Protein AF-A0A925P790-F1 (afdb_monomer)

Nearest PDB structures (foldseek):
  7sqc-assembly1_1H  TM=3.872E-01  e=2.768E+00  Chlamydomonas reinhardtii
  6ixf-assembly1_A  TM=2.109E-01  e=2.768E+00  Homo sapiens
  8i4v-assembly1_B  TM=2.594E-01  e=7.941E+00  Saccharomyces cerevisiae S288C

Secondary structure (DSSP, 8-state):
--GGGSTTTT--HHHHHHHHHHHHHHHHHHHHHHHHHHHHHHHHH-SS--HHHHHHHHHHHHHHHHHHHHHHHHHHHHHHHHHHHHHHHHHHHHHHHHHHHHHHHT--SHHHHHHHHHHHHHHHHHHHHHHHHHHHHHHHHHHHHHHHHHHHHHHHHHHHHTT-

Mean predicted aligned error: 7.85 Å

pLDDT: mean 87.22, std 13.78, range [32.81, 97.69]

Foldseek 3Di:
DDPPPPPPPCDPLVNLVVVLVVLVVLLVVLLVLLVVLVVVVCVVVDPDDDPVRVVVVVVLVVLQVVLQVQLVVLLVVLVVVLVVVLVVLVVVLVVVLVVLVVQLVPDPDPVSNVVSVVVSVVSVVVSVVVNVVSCSNSVSVSSSSSCVSVSVSSVVSSVVSVVD

Sequence (164 aa):
MNQTSYTNLLVNPVQSWMNFAMLSAQMMMTSAQVVGQRTGGIMLAGAMPTQRDQQELTMMSEEKTAAVVESAQAMAQGVFKLSQQLAVMAYRQMLAGVPLMMSLATSVTPQQSAHRQANLVRAGLANSAEATSRISNAAPRIARKAVKPIHSKVTANHKRLSKH

Solvent-accessible surface area (backbone atoms only — not comparable to full-atom values): 8823 Å² total; per-residue (Å²): 138,80,83,80,77,66,80,73,79,72,65,52,44,67,57,41,43,49,54,35,51,52,51,50,52,51,44,51,54,50,48,50,51,45,50,52,55,51,53,51,47,41,68,74,63,40,99,60,74,51,74,67,51,52,53,51,52,52,55,48,51,56,51,51,54,51,21,51,52,52,16,51,51,39,33,51,54,38,51,54,53,49,52,53,54,52,51,5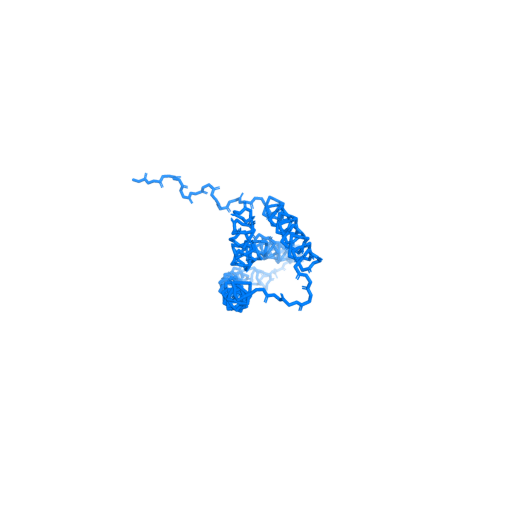5,48,50,54,52,51,53,61,65,41,50,64,46,51,53,51,36,74,69,43,90,45,73,69,53,32,54,54,34,50,53,51,45,53,50,49,53,51,51,54,50,51,50,53,50,50,54,47,58,45,43,50,34,54,28,53,43,54,19,46,42,42,46,45,50,51,51,52,52,49,40,60,54,58,76,74,110

Structure (mmCIF, N/CA/C/O backbone):
data_AF-A0A925P790-F1
#
_entry.id   AF-A0A925P790-F1
#
loop_
_atom_site.group_PDB
_atom_site.id
_atom_site.type_symbol
_atom_site.label_atom_id
_atom_site.label_alt_id
_atom_site.label_co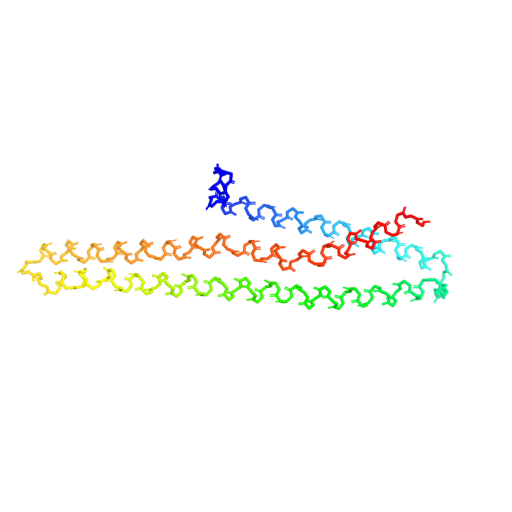mp_id
_atom_site.label_asym_id
_atom_site.label_entity_id
_atom_site.label_seq_id
_atom_site.pdbx_PDB_ins_code
_atom_site.Cartn_x
_atom_site.Cartn_y
_atom_site.Cartn_z
_atom_site.occupancy
_atom_site.B_iso_or_equiv
_atom_site.auth_seq_id
_atom_site.auth_comp_id
_atom_site.auth_asym_id
_atom_site.auth_atom_id
_atom_site.pdbx_PDB_model_num
ATOM 1 N N . MET A 1 1 ? -25.679 2.519 -19.382 1.00 33.47 1 MET A N 1
ATOM 2 C CA . MET A 1 1 ? -24.248 2.748 -19.688 1.00 33.47 1 MET A CA 1
ATOM 3 C C . MET A 1 1 ? -23.719 3.781 -18.700 1.00 33.47 1 MET A C 1
ATOM 5 O O . MET A 1 1 ? -23.974 4.961 -18.882 1.00 33.47 1 MET A O 1
ATOM 9 N N . ASN A 1 2 ? -23.081 3.347 -17.608 1.00 32.81 2 ASN A N 1
ATOM 10 C CA . ASN A 1 2 ? -22.687 4.240 -16.509 1.00 32.81 2 ASN A CA 1
ATOM 11 C C . ASN A 1 2 ? -21.241 4.717 -16.679 1.00 32.81 2 ASN A C 1
ATOM 13 O O . ASN A 1 2 ? -20.297 3.953 -16.500 1.00 32.81 2 ASN A O 1
ATOM 17 N N . GLN A 1 3 ? -21.086 6.001 -16.997 1.00 35.66 3 GLN A N 1
ATOM 18 C CA . GLN A 1 3 ? -19.803 6.696 -17.153 1.00 35.66 3 GLN A CA 1
ATOM 19 C C . GLN A 1 3 ? -19.101 7.023 -15.814 1.00 35.66 3 GLN A C 1
ATOM 21 O O . GLN A 1 3 ? -18.037 7.632 -15.798 1.00 35.66 3 GLN A O 1
ATOM 26 N N . THR A 1 4 ? -19.638 6.586 -14.673 1.00 41.72 4 THR A N 1
ATOM 27 C CA . THR A 1 4 ? -19.120 6.895 -13.326 1.00 41.72 4 THR A CA 1
ATOM 28 C C . THR A 1 4 ? -17.932 6.037 -12.872 1.00 41.72 4 THR A C 1
ATOM 30 O O . THR A 1 4 ? -17.393 6.265 -11.791 1.00 41.72 4 THR A O 1
ATOM 33 N N . SER A 1 5 ? -17.484 5.059 -13.665 1.00 46.50 5 SER A N 1
ATOM 34 C CA . SER A 1 5 ? -16.429 4.121 -13.243 1.00 46.50 5 SER A CA 1
ATOM 35 C C . SER A 1 5 ? -14.997 4.521 -13.626 1.00 46.50 5 SER A C 1
ATOM 37 O O . SER A 1 5 ? -14.059 3.862 -13.180 1.00 46.50 5 SER A O 1
ATOM 39 N N . TYR A 1 6 ? -14.789 5.602 -14.386 1.00 36.53 6 TYR A N 1
ATOM 40 C CA . TYR A 1 6 ? -13.453 5.971 -14.886 1.00 36.53 6 TYR A CA 1
ATOM 41 C C . TYR A 1 6 ? -12.738 7.071 -14.083 1.00 36.53 6 TYR A C 1
ATOM 43 O O . TYR A 1 6 ? -11.519 7.199 -14.179 1.00 36.53 6 TYR A O 1
ATOM 51 N N . THR A 1 7 ? -13.435 7.812 -13.217 1.00 38.34 7 THR A N 1
ATOM 52 C CA . THR A 1 7 ? -12.849 8.931 -12.446 1.00 38.34 7 THR A CA 1
ATOM 53 C C . THR A 1 7 ? -11.987 8.506 -11.252 1.00 38.34 7 THR A C 1
ATOM 55 O O . THR A 1 7 ? -11.275 9.330 -10.690 1.00 38.34 7 THR A O 1
ATOM 58 N N . ASN A 1 8 ? -11.969 7.222 -10.880 1.00 47.56 8 ASN A N 1
ATOM 59 C CA . ASN A 1 8 ? -11.167 6.722 -9.752 1.00 47.56 8 ASN A CA 1
ATOM 60 C C . ASN A 1 8 ? -9.796 6.137 -10.143 1.00 47.56 8 ASN A C 1
ATOM 62 O O . ASN A 1 8 ? -9.058 5.669 -9.274 1.00 47.56 8 ASN A O 1
ATOM 66 N N . LEU A 1 9 ? -9.433 6.132 -11.430 1.00 44.25 9 LEU A N 1
ATOM 67 C CA . LEU A 1 9 ? -8.173 5.534 -11.899 1.00 44.25 9 LEU A CA 1
ATOM 68 C C . LEU A 1 9 ? -6.960 6.474 -11.806 1.00 44.25 9 LEU A C 1
ATOM 70 O O . LEU A 1 9 ? -5.833 6.007 -11.946 1.00 44.25 9 LEU A O 1
ATOM 74 N N . LEU A 1 10 ? -7.173 7.752 -11.478 1.00 47.12 10 LEU A N 1
ATOM 75 C CA . LEU A 1 10 ? -6.122 8.755 -11.270 1.00 47.12 10 LEU A CA 1
ATOM 76 C C . LEU A 1 10 ? -6.226 9.387 -9.875 1.00 47.12 10 LEU A C 1
ATOM 78 O O . LEU A 1 10 ? -6.239 10.605 -9.723 1.00 47.12 10 LEU A O 1
ATOM 82 N N . VAL A 1 11 ? -6.325 8.572 -8.821 1.00 55.94 11 VAL A N 1
ATOM 83 C CA . VAL A 1 11 ? -6.123 9.109 -7.469 1.00 55.94 11 VAL A CA 1
ATOM 84 C C . VAL A 1 11 ? -4.660 9.528 -7.363 1.00 55.94 11 VAL A C 1
ATOM 86 O O . VAL A 1 11 ? -3.781 8.669 -7.383 1.00 55.94 11 VAL A O 1
ATOM 89 N N . ASN A 1 12 ? -4.416 10.835 -7.254 1.00 72.62 12 ASN A N 1
ATOM 90 C CA 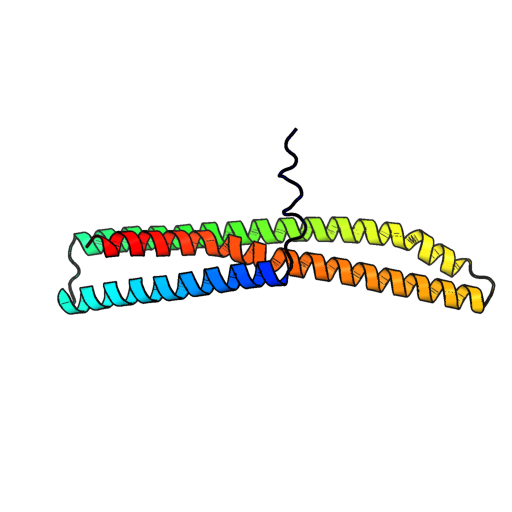. ASN A 1 12 ? -3.101 11.403 -6.975 1.00 72.62 12 ASN A CA 1
ATOM 91 C C . ASN A 1 12 ? -2.464 10.633 -5.792 1.00 72.62 12 ASN A C 1
ATOM 93 O O . ASN A 1 12 ? -3.125 10.483 -4.755 1.00 72.62 12 ASN A O 1
ATOM 97 N N . PRO A 1 13 ? -1.228 10.111 -5.912 1.00 77.38 13 PRO A N 1
ATOM 98 C CA . PRO A 1 13 ? -0.579 9.364 -4.834 1.00 77.38 13 PRO A CA 1
ATOM 99 C C . PRO A 1 13 ? -0.576 10.152 -3.520 1.00 77.38 13 PRO A C 1
ATOM 101 O O . PRO A 1 13 ? -0.864 9.575 -2.472 1.00 77.38 13 PRO A O 1
ATOM 104 N N . VAL A 1 14 ? -0.393 11.476 -3.580 1.00 83.56 14 VAL A N 1
ATOM 105 C CA . V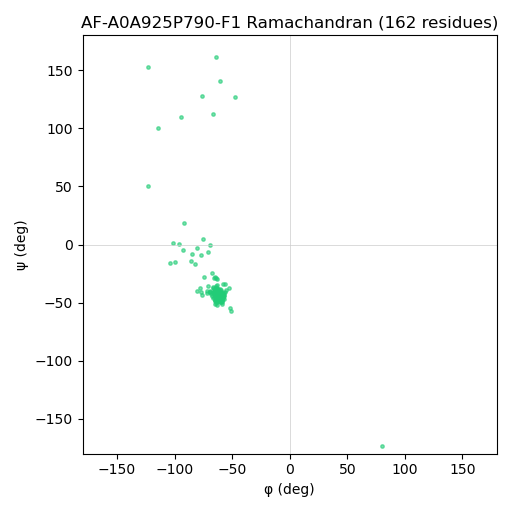AL A 1 14 ? -0.472 12.377 -2.419 1.00 83.56 14 VAL A CA 1
ATOM 106 C C . VAL A 1 14 ? -1.845 12.305 -1.751 1.00 83.56 14 VAL A C 1
ATOM 108 O O . VAL A 1 14 ? -1.927 12.160 -0.536 1.00 83.56 14 VAL A O 1
ATOM 111 N N . GLN A 1 15 ? -2.935 12.310 -2.525 1.00 85.94 15 GLN A N 1
ATOM 112 C CA . GLN A 1 15 ? -4.289 12.194 -1.977 1.00 85.94 15 GLN A CA 1
ATOM 113 C C . GLN A 1 15 ? -4.521 10.835 -1.305 1.00 85.94 15 GLN A C 1
ATOM 115 O O . GLN A 1 15 ? -5.178 10.757 -0.269 1.00 85.94 15 GLN A O 1
ATOM 120 N N . SER A 1 16 ? -3.997 9.747 -1.878 1.00 86.06 16 SER A N 1
ATOM 121 C CA . SER A 1 16 ? -4.119 8.418 -1.263 1.00 86.06 16 SER A CA 1
ATOM 122 C C . SER A 1 16 ? -3.377 8.347 0.070 1.00 86.06 16 SER A C 1
ATOM 124 O O . SER A 1 16 ? -3.919 7.808 1.037 1.00 86.06 16 SER A O 1
ATOM 126 N N . TRP A 1 17 ? -2.172 8.915 0.128 1.00 88.19 17 TRP A N 1
ATOM 127 C CA . TRP A 1 17 ? -1.397 9.041 1.359 1.00 88.19 17 TRP A CA 1
ATOM 128 C C . TRP A 1 17 ? -2.094 9.928 2.387 1.00 88.19 17 TRP A C 1
ATOM 130 O O . TRP A 1 17 ? -2.226 9.518 3.535 1.00 88.19 17 TRP A O 1
ATOM 140 N N . MET A 1 18 ? -2.638 11.072 1.970 1.00 88.44 18 MET A N 1
ATOM 141 C CA . MET A 1 18 ? -3.391 11.968 2.848 1.00 88.44 18 MET A CA 1
ATOM 142 C C . MET A 1 18 ? -4.630 11.279 3.428 1.00 88.44 18 MET A C 1
ATOM 144 O O . MET A 1 18 ? -4.864 11.316 4.630 1.00 88.44 18 MET A O 1
ATOM 148 N N . ASN A 1 19 ? -5.389 10.556 2.601 1.00 89.12 19 ASN A N 1
ATOM 149 C CA . ASN A 1 19 ? -6.541 9.780 3.062 1.00 89.12 19 ASN A CA 1
ATOM 150 C C . ASN A 1 19 ? -6.145 8.699 4.082 1.00 89.12 19 ASN A C 1
ATOM 152 O O . ASN A 1 19 ? -6.891 8.435 5.024 1.00 89.12 19 ASN A O 1
ATOM 156 N N . PHE A 1 20 ? -4.998 8.043 3.888 1.00 89.94 20 PHE A N 1
ATOM 157 C CA . PHE A 1 20 ? -4.480 7.059 4.838 1.00 89.94 20 PHE A CA 1
ATOM 158 C C . PHE A 1 20 ? -4.010 7.711 6.147 1.00 89.94 20 PHE A C 1
ATOM 160 O O . PHE A 1 20 ? -4.313 7.193 7.224 1.00 89.94 20 PHE A O 1
ATOM 167 N N . ALA A 1 21 ? -3.338 8.860 6.063 1.00 88.50 21 ALA A N 1
ATOM 168 C CA . ALA A 1 21 ? -2.914 9.640 7.221 1.00 88.50 21 ALA A CA 1
ATOM 169 C C . ALA A 1 21 ? -4.120 10.103 8.049 1.00 88.50 21 ALA A C 1
ATOM 171 O O . ALA A 1 21 ? -4.155 9.878 9.255 1.00 88.50 21 ALA A O 1
ATOM 172 N N . MET A 1 22 ? -5.153 10.642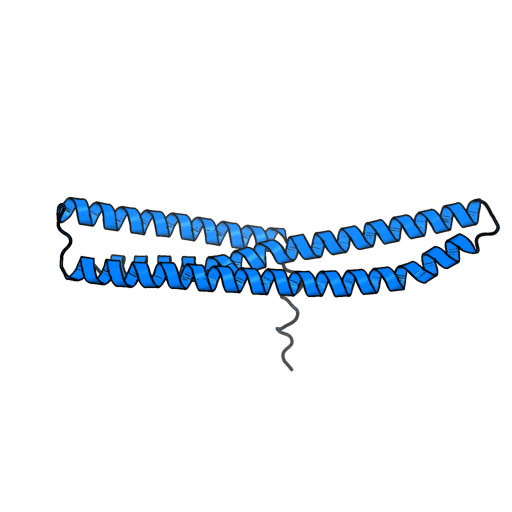 7.397 1.00 90.06 22 MET A N 1
ATOM 173 C CA . MET A 1 22 ? -6.394 11.062 8.053 1.00 90.06 22 MET A CA 1
ATOM 174 C C . MET A 1 22 ? -7.113 9.896 8.739 1.00 90.06 22 MET A C 1
ATOM 176 O O . MET A 1 22 ? -7.535 10.034 9.884 1.00 90.06 22 MET A O 1
ATOM 180 N N . LEU A 1 23 ? -7.208 8.731 8.085 1.00 91.88 23 LEU A N 1
ATOM 181 C CA . LEU A 1 23 ? -7.786 7.532 8.706 1.00 91.88 23 LEU A CA 1
ATOM 182 C C . LEU A 1 23 ? -6.985 7.098 9.942 1.00 91.88 23 LEU A C 1
ATOM 184 O O . LEU A 1 23 ? -7.568 6.746 10.964 1.00 91.88 23 LEU A O 1
ATOM 188 N N . SER A 1 24 ? -5.655 7.128 9.852 1.00 87.62 24 SER A N 1
ATOM 189 C CA . SER A 1 24 ? -4.770 6.767 10.963 1.00 87.62 24 SER A CA 1
ATOM 190 C C . SER A 1 24 ? -4.903 7.747 12.132 1.00 87.62 24 SER A C 1
ATOM 192 O O . SER A 1 24 ? -5.013 7.313 13.276 1.00 87.62 24 SER A O 1
ATOM 194 N N . ALA A 1 25 ? -4.973 9.052 11.852 1.00 89.50 25 ALA A N 1
ATOM 195 C CA . ALA A 1 25 ? -5.189 10.088 12.858 1.00 89.50 25 ALA A CA 1
ATOM 196 C C . ALA A 1 25 ? -6.552 9.930 13.548 1.00 89.50 25 ALA A C 1
ATOM 198 O O . ALA A 1 25 ? -6.630 9.946 14.776 1.00 89.50 25 ALA A O 1
ATOM 199 N N . GLN A 1 26 ? -7.617 9.692 12.774 1.00 90.44 26 GLN A N 1
ATOM 200 C CA . GLN A 1 26 ? -8.945 9.412 13.319 1.00 90.44 26 GLN A CA 1
ATOM 201 C C . GLN A 1 26 ? -8.920 8.173 14.219 1.00 90.44 26 GLN A C 1
ATOM 203 O O . GLN A 1 26 ? -9.400 8.222 15.349 1.00 90.44 26 GLN A O 1
ATOM 208 N N . MET A 1 27 ? -8.303 7.084 13.754 1.00 92.00 27 MET A N 1
ATOM 209 C CA . MET A 1 27 ? -8.168 5.857 14.534 1.00 92.00 27 MET A CA 1
ATOM 210 C C . MET A 1 27 ? -7.410 6.090 15.845 1.00 92.00 27 MET A C 1
ATOM 212 O O . MET A 1 27 ? -7.831 5.576 16.879 1.00 92.00 27 MET A O 1
ATOM 216 N N . MET A 1 28 ? -6.317 6.859 15.820 1.00 88.12 28 MET A N 1
ATOM 217 C CA . MET A 1 28 ? -5.521 7.184 17.007 1.00 88.12 28 MET A CA 1
ATOM 218 C C . MET A 1 28 ? -6.345 7.968 18.032 1.00 88.12 28 MET A C 1
ATOM 220 O O . MET A 1 28 ? -6.379 7.591 19.202 1.00 88.12 28 MET A O 1
ATOM 224 N N . MET A 1 29 ? -7.074 8.993 17.584 1.00 90.38 29 MET A N 1
ATOM 225 C CA . MET A 1 29 ? -7.954 9.789 18.443 1.00 90.38 29 MET A CA 1
ATOM 226 C C . MET A 1 29 ? -9.075 8.942 19.053 1.00 90.38 29 MET A C 1
ATOM 228 O O . MET A 1 29 ? -9.276 8.969 20.266 1.00 90.38 29 MET A O 1
ATOM 232 N N . THR A 1 30 ? -9.769 8.135 18.244 1.00 89.69 30 THR A N 1
ATOM 233 C CA . THR A 1 30 ? -10.829 7.247 18.746 1.00 89.69 30 THR A CA 1
ATOM 234 C C . THR A 1 30 ? -10.272 6.193 19.703 1.00 89.69 30 THR A C 1
ATOM 236 O O . THR A 1 30 ? -10.894 5.892 20.719 1.00 89.69 30 THR A O 1
ATOM 239 N N . SER A 1 31 ? -9.076 5.663 19.440 1.00 86.81 31 SER A N 1
ATOM 240 C CA . SER A 1 31 ? -8.420 4.712 20.345 1.00 86.81 31 SER A CA 1
ATOM 241 C C . SER A 1 31 ? -8.076 5.360 21.687 1.00 86.81 31 SER A C 1
ATOM 243 O O . SER A 1 31 ? -8.336 4.761 22.727 1.00 86.81 31 SER A O 1
ATOM 245 N N . ALA A 1 32 ? -7.559 6.594 21.682 1.00 85.75 32 ALA A N 1
ATOM 246 C CA . ALA A 1 32 ? -7.273 7.344 22.904 1.00 85.75 32 ALA A CA 1
ATOM 247 C C . ALA A 1 32 ? -8.544 7.595 23.733 1.00 85.75 32 ALA A C 1
ATOM 249 O O . ALA A 1 32 ? -8.528 7.403 24.947 1.00 85.75 32 ALA A O 1
ATOM 250 N N . GLN A 1 33 ? -9.663 7.941 23.085 1.00 88.44 33 GLN A N 1
ATOM 251 C CA . GLN A 1 33 ? -10.960 8.099 23.754 1.00 88.44 33 GLN A CA 1
ATOM 252 C C . GLN A 1 33 ? -11.445 6.789 24.385 1.00 88.44 33 GLN A C 1
ATOM 254 O O . GLN A 1 33 ? -11.850 6.788 25.544 1.00 88.44 33 GLN A O 1
ATOM 259 N N . VAL A 1 34 ? -11.365 5.672 23.654 1.00 88.00 34 VAL A N 1
ATOM 260 C CA . VAL A 1 34 ? -11.749 4.342 24.162 1.00 88.00 34 VAL A CA 1
ATOM 261 C C . VAL A 1 34 ? -10.901 3.944 25.371 1.00 88.00 34 VAL A C 1
ATOM 263 O O . VAL A 1 34 ? -11.442 3.464 26.365 1.00 88.00 34 VAL A O 1
ATOM 266 N N . VAL A 1 35 ? -9.581 4.151 25.306 1.00 86.69 35 VAL A N 1
ATOM 267 C CA . VAL A 1 35 ? -8.675 3.873 26.431 1.00 86.69 35 VAL A CA 1
ATOM 268 C C . VAL A 1 35 ? -9.017 4.766 27.620 1.00 86.69 35 VAL A C 1
ATOM 270 O O . VAL A 1 35 ? -9.207 4.250 28.715 1.00 86.69 35 VAL A O 1
ATOM 273 N N . GLY A 1 36 ? -9.169 6.076 27.412 1.00 84.69 36 GLY A N 1
ATOM 274 C CA . GLY A 1 36 ? -9.509 7.021 28.476 1.00 84.69 36 GLY A CA 1
ATOM 275 C C . GLY A 1 36 ? -10.829 6.687 29.172 1.00 84.69 36 GLY A C 1
ATOM 276 O O . GLY A 1 36 ? -10.875 6.631 30.397 1.00 84.69 36 GLY A O 1
ATOM 277 N N . GLN A 1 37 ? -11.881 6.388 28.405 1.00 85.75 37 GLN A N 1
ATOM 278 C CA . GLN A 1 37 ? -13.188 5.997 28.946 1.00 85.75 37 GLN A CA 1
ATOM 279 C C . GLN A 1 37 ? -13.105 4.713 29.776 1.00 85.75 37 GLN A C 1
ATOM 281 O O . GLN A 1 37 ? -13.672 4.646 30.863 1.00 85.75 37 GLN A O 1
ATOM 286 N N . ARG A 1 38 ? -12.367 3.700 29.306 1.00 83.75 38 ARG A N 1
ATOM 287 C CA . ARG A 1 38 ? -12.228 2.424 30.026 1.00 83.75 38 ARG A CA 1
ATOM 288 C C . ARG A 1 38 ? -11.365 2.551 31.274 1.00 83.75 38 ARG A C 1
ATOM 290 O O . ARG A 1 38 ? -11.741 2.021 32.312 1.00 83.75 38 ARG A O 1
ATOM 297 N N . THR A 1 39 ? -10.255 3.280 31.200 1.00 83.31 39 THR A N 1
ATOM 298 C CA . THR A 1 39 ? -9.414 3.560 32.371 1.00 83.31 39 THR A CA 1
ATOM 299 C C . THR A 1 39 ? -10.180 4.378 33.410 1.00 83.31 39 THR A C 1
ATOM 301 O O . THR A 1 39 ? -10.117 4.060 34.593 1.00 83.31 39 THR A O 1
ATOM 304 N N . GLY A 1 40 ? -10.961 5.375 32.980 1.00 81.50 40 GLY A N 1
ATOM 305 C CA . GLY A 1 40 ? -11.852 6.133 33.860 1.00 81.50 40 GLY A CA 1
ATOM 306 C C . GLY A 1 40 ? -12.916 5.250 34.513 1.00 81.50 40 GLY A C 1
ATOM 307 O O . GLY A 1 40 ? -13.102 5.318 35.723 1.00 81.50 40 GLY A O 1
ATOM 308 N N . GLY A 1 41 ? -13.547 4.358 33.743 1.00 76.75 41 GLY A N 1
ATOM 309 C CA . GLY A 1 41 ? -14.499 3.373 34.264 1.00 76.75 41 GLY A CA 1
ATOM 310 C C . GLY A 1 41 ? -13.888 2.446 35.320 1.00 76.75 41 GLY A C 1
ATOM 311 O O . GLY A 1 41 ? -14.485 2.262 36.373 1.00 76.75 41 GLY A O 1
ATOM 312 N N . ILE A 1 42 ? -12.673 1.934 35.095 1.00 79.56 42 ILE A N 1
ATOM 313 C CA . ILE A 1 42 ? -11.937 1.116 36.080 1.00 79.56 42 ILE A CA 1
ATOM 314 C C . ILE A 1 42 ? -11.619 1.925 37.342 1.00 79.56 42 ILE A C 1
ATOM 316 O O . ILE A 1 42 ? -11.752 1.420 38.452 1.00 79.56 42 ILE A O 1
ATOM 320 N N . MET A 1 43 ? -11.222 3.190 37.195 1.00 79.94 43 MET A N 1
ATOM 321 C CA . MET A 1 43 ? -10.931 4.056 38.338 1.00 79.94 43 MET A CA 1
ATOM 322 C C . MET A 1 43 ? -12.181 4.321 39.192 1.00 79.94 43 MET A C 1
ATOM 324 O O . MET A 1 43 ? -12.076 4.396 40.412 1.00 79.94 43 MET A O 1
ATOM 328 N N . LEU A 1 44 ? -13.353 4.432 38.560 1.00 79.31 44 LEU A N 1
ATOM 329 C CA . LEU A 1 44 ? -14.631 4.663 39.238 1.00 79.31 44 LEU A CA 1
ATOM 330 C C . LEU A 1 44 ? -15.235 3.384 39.841 1.00 79.31 44 LEU A C 1
ATOM 332 O O . LEU A 1 44 ? -15.778 3.434 40.940 1.00 79.31 44 LEU A O 1
ATOM 336 N N . ALA A 1 45 ? -15.147 2.247 39.143 1.00 74.69 45 ALA A N 1
ATOM 337 C CA . ALA A 1 45 ? -15.703 0.963 39.584 1.00 74.69 45 ALA A CA 1
ATOM 338 C C . ALA A 1 45 ? -14.755 0.158 40.499 1.00 74.69 45 ALA A C 1
ATOM 340 O O . ALA A 1 45 ? -15.183 -0.792 41.153 1.00 74.69 45 ALA A O 1
ATOM 341 N N . GLY A 1 46 ? -13.473 0.529 40.563 1.00 69.81 46 GLY A N 1
ATOM 342 C CA . GLY A 1 46 ? -12.437 -0.205 41.286 1.00 69.81 46 GLY A CA 1
ATOM 343 C C . GLY A 1 46 ? -11.901 -1.422 40.516 1.00 69.81 46 G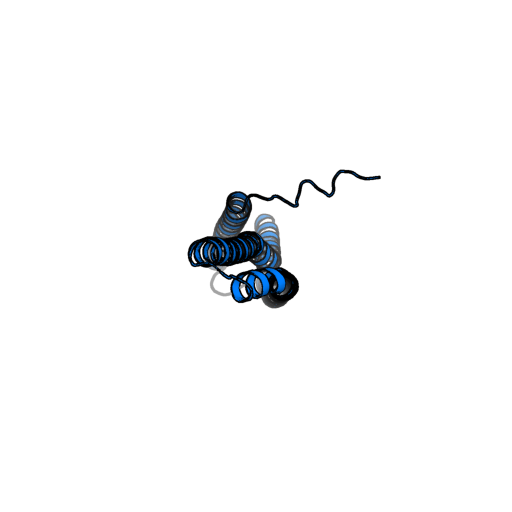LY A C 1
ATOM 344 O O . GLY A 1 46 ? -12.228 -1.663 39.357 1.00 69.81 46 GLY A O 1
ATOM 345 N N . ALA A 1 47 ? -11.047 -2.217 41.169 1.00 68.44 47 ALA A N 1
ATOM 346 C CA . ALA A 1 47 ? -10.323 -3.338 40.549 1.00 68.44 47 ALA A CA 1
ATOM 347 C C . ALA A 1 47 ? -11.199 -4.543 40.137 1.00 68.44 47 ALA A C 1
ATOM 349 O O . ALA A 1 47 ? -10.670 -5.522 39.612 1.00 68.44 47 ALA A O 1
ATOM 350 N N . MET A 1 48 ? -12.513 -4.500 40.377 1.00 72.62 48 MET A N 1
ATOM 351 C CA . MET A 1 48 ? -13.442 -5.580 40.041 1.00 72.62 48 MET A CA 1
ATOM 352 C C . MET A 1 48 ? -14.434 -5.122 38.963 1.00 72.62 48 MET A C 1
ATOM 354 O O . MET A 1 48 ? -15.418 -4.456 39.282 1.00 72.62 48 MET A O 1
ATOM 358 N N . PRO A 1 49 ? -14.205 -5.485 37.686 1.00 74.56 49 PRO A N 1
ATOM 359 C CA . PRO A 1 49 ? -15.145 -5.211 36.606 1.00 74.56 49 PRO A CA 1
ATOM 360 C C . PRO A 1 49 ? -16.488 -5.895 36.869 1.00 74.56 49 PRO A C 1
ATOM 362 O O . PRO A 1 49 ? -16.524 -7.055 37.300 1.00 74.56 49 PRO A O 1
ATOM 365 N N . THR A 1 50 ? -17.591 -5.217 36.548 1.00 81.75 50 THR A N 1
ATOM 366 C CA . THR A 1 50 ? -18.928 -5.814 36.661 1.00 81.75 50 THR A CA 1
ATOM 367 C C . THR A 1 50 ? -19.074 -7.002 35.704 1.00 81.75 50 THR A C 1
ATOM 369 O O . THR A 1 50 ? -18.341 -7.124 34.721 1.00 81.75 50 THR A O 1
ATOM 372 N N . GLN A 1 51 ? -20.052 -7.884 35.930 1.00 83.75 51 GLN A N 1
ATOM 373 C CA . GLN A 1 51 ? -20.311 -9.011 35.020 1.00 83.75 51 GLN A CA 1
ATOM 374 C C . GLN A 1 51 ? -20.578 -8.545 33.575 1.00 83.75 51 GLN A C 1
ATOM 376 O O . GLN A 1 51 ? -20.162 -9.197 32.618 1.00 83.75 51 GLN A O 1
ATOM 381 N N . ARG A 1 52 ? -21.217 -7.379 33.416 1.00 81.81 52 ARG A N 1
ATOM 382 C CA . ARG A 1 52 ? -21.442 -6.730 32.120 1.00 81.81 52 ARG A CA 1
ATOM 383 C C . ARG A 1 52 ? -20.126 -6.300 31.465 1.00 81.81 52 ARG A C 1
ATOM 385 O O . ARG A 1 52 ? -19.941 -6.528 30.272 1.00 81.81 52 ARG A O 1
ATOM 392 N N . ASP A 1 53 ? -19.206 -5.726 32.237 1.00 81.25 53 ASP A N 1
ATOM 393 C CA . ASP A 1 53 ? -17.892 -5.310 31.733 1.00 81.25 53 ASP A CA 1
ATOM 394 C C . ASP A 1 53 ? -17.037 -6.509 31.324 1.00 81.25 53 ASP A C 1
ATOM 396 O O . ASP A 1 53 ? -16.349 -6.456 30.307 1.00 81.25 53 ASP A O 1
ATOM 400 N N . GLN A 1 54 ? -17.113 -7.613 32.072 1.00 83.88 54 GLN A N 1
ATOM 401 C CA . GLN A 1 54 ? -16.430 -8.862 31.725 1.00 83.88 54 GLN A CA 1
ATOM 402 C C . GLN A 1 54 ? -16.944 -9.427 30.395 1.00 83.88 54 GLN A C 1
ATOM 404 O O . GLN A 1 54 ? -16.146 -9.788 29.532 1.00 83.88 54 GLN A O 1
ATOM 409 N N . GLN A 1 55 ? -18.266 -9.443 30.190 1.00 86.56 55 GLN A N 1
ATOM 410 C CA . GLN A 1 55 ? -18.869 -9.866 28.922 1.00 86.56 55 GLN A CA 1
ATOM 411 C C . GLN A 1 55 ? -18.447 -8.964 27.752 1.00 86.56 55 GLN A C 1
ATOM 413 O O . GLN A 1 55 ? -18.083 -9.470 26.690 1.00 86.56 55 GLN A O 1
ATOM 418 N N . GLU A 1 56 ? -18.435 -7.641 27.943 1.00 84.69 56 GLU A N 1
ATOM 419 C CA . GLU A 1 56 ? -17.974 -6.696 26.916 1.00 84.69 56 GLU A CA 1
ATOM 420 C C . GLU A 1 56 ? -16.477 -6.876 26.609 1.00 84.69 56 GLU A C 1
ATOM 422 O O . GLU A 1 56 ? -16.081 -6.815 25.447 1.00 84.69 56 GLU A O 1
ATOM 427 N N . LEU A 1 57 ? -15.628 -7.128 27.613 1.00 84.12 57 LEU A N 1
ATOM 428 C CA . LEU A 1 57 ? -14.195 -7.373 27.411 1.00 84.12 57 LEU A CA 1
ATOM 429 C C . LEU A 1 57 ? -13.928 -8.659 26.618 1.00 84.12 57 LEU A C 1
ATOM 431 O O . LEU A 1 57 ? -13.052 -8.656 25.749 1.00 84.12 57 LEU A O 1
ATOM 435 N N . THR A 1 58 ? -14.694 -9.723 26.870 1.00 88.56 58 THR A N 1
ATOM 436 C CA . THR A 1 58 ? -14.633 -10.962 26.081 1.00 88.56 58 THR A CA 1
ATOM 437 C C . THR A 1 58 ? -15.091 -10.721 24.644 1.00 88.56 58 THR A C 1
ATOM 439 O O . THR A 1 58 ? -14.362 -11.040 23.710 1.00 88.56 58 THR A O 1
ATOM 442 N N . MET A 1 59 ? -16.231 -10.054 24.440 1.00 90.00 59 MET A N 1
ATOM 443 C CA . MET A 1 59 ? -16.708 -9.711 23.092 1.00 90.00 59 MET A CA 1
ATOM 444 C C . MET A 1 59 ? -15.676 -8.875 22.320 1.00 90.00 59 MET A C 1
ATOM 446 O O . MET A 1 59 ? -15.418 -9.092 21.138 1.00 90.00 59 MET A O 1
ATOM 450 N N . MET A 1 60 ? -15.039 -7.918 22.991 1.00 88.50 60 MET A N 1
ATOM 451 C CA . MET A 1 60 ? -14.000 -7.097 22.382 1.00 88.50 60 MET A CA 1
ATOM 452 C C . MET A 1 60 ? -12.736 -7.862 22.019 1.00 88.50 60 MET A C 1
ATOM 454 O O . MET A 1 60 ? -12.073 -7.493 21.048 1.00 88.50 60 MET A O 1
ATOM 458 N N . SER A 1 61 ? -12.325 -8.835 22.833 1.00 87.06 61 SER A N 1
ATOM 459 C CA . SER A 1 61 ? -11.116 -9.605 22.547 1.00 87.06 61 SER A CA 1
ATOM 460 C C . SER A 1 61 ? -11.316 -10.426 21.272 1.00 87.06 61 SER A C 1
ATOM 462 O O . SER A 1 61 ? -10.453 -10.387 20.395 1.00 87.06 61 SER A O 1
ATOM 464 N N . GLU A 1 62 ? -12.497 -11.023 21.100 1.00 90.62 62 GLU A N 1
ATOM 465 C CA . GLU A 1 62 ? -12.926 -11.694 19.868 1.00 90.62 62 GLU A CA 1
ATOM 466 C C . GLU A 1 62 ? -13.001 -10.729 18.674 1.00 90.62 62 GLU A C 1
ATOM 468 O O . GLU A 1 62 ? -12.501 -11.022 17.587 1.00 90.62 62 GLU A O 1
ATOM 473 N N . GLU A 1 63 ? -13.560 -9.527 18.859 1.00 91.94 63 GLU A N 1
ATOM 474 C CA . GLU A 1 63 ? -13.594 -8.507 17.804 1.00 91.94 63 GLU A CA 1
ATOM 475 C C . GLU A 1 63 ? -12.185 -8.086 17.355 1.00 91.94 63 GLU A C 1
ATOM 477 O O . GLU A 1 63 ? -11.957 -7.876 16.159 1.00 91.94 63 GLU A O 1
ATOM 482 N N . LYS A 1 64 ? -11.241 -7.947 18.297 1.00 90.06 64 LYS A N 1
ATOM 483 C CA . LYS A 1 64 ? -9.849 -7.570 18.013 1.00 90.06 64 LYS A CA 1
ATOM 484 C C . LYS A 1 64 ? -9.125 -8.661 17.234 1.00 90.06 64 LYS A C 1
ATOM 486 O O . LYS A 1 64 ? -8.452 -8.340 16.256 1.00 90.06 64 LYS A O 1
ATOM 491 N N . THR A 1 65 ? -9.259 -9.925 17.635 1.00 91.00 65 THR A N 1
ATOM 492 C CA . THR A 1 65 ? -8.607 -11.043 16.936 1.00 91.00 65 THR A CA 1
ATOM 493 C C . THR A 1 65 ? -9.171 -11.209 15.527 1.00 91.00 65 THR A C 1
ATOM 495 O O . THR A 1 65 ? -8.394 -11.276 14.573 1.00 91.00 65 THR A O 1
ATOM 498 N N . ALA A 1 66 ? -10.497 -11.158 15.365 1.00 92.81 66 ALA A N 1
ATOM 499 C CA . ALA A 1 66 ? -11.144 -11.201 14.055 1.00 92.81 66 ALA A CA 1
ATOM 500 C C . ALA A 1 66 ? -10.675 -10.052 13.147 1.00 92.81 66 ALA A C 1
ATOM 502 O O . ALA A 1 66 ? -10.291 -10.284 12.002 1.00 92.81 66 ALA A O 1
ATOM 503 N N . ALA A 1 67 ? -10.616 -8.821 13.669 1.00 93.75 67 ALA A N 1
ATOM 504 C CA . ALA A 1 67 ? -10.140 -7.674 12.899 1.00 93.75 67 ALA A CA 1
ATOM 505 C C . ALA A 1 67 ? -8.683 -7.822 12.452 1.00 93.75 67 ALA A C 1
ATOM 507 O O . ALA A 1 67 ? -8.372 -7.451 11.326 1.00 93.75 67 ALA A O 1
ATOM 508 N N . VAL A 1 68 ? -7.798 -8.379 13.286 1.00 91.69 68 VAL A N 1
ATOM 509 C CA . VAL A 1 68 ? -6.401 -8.645 12.900 1.00 91.69 68 VAL A CA 1
ATOM 510 C C . VAL A 1 68 ? -6.332 -9.641 11.743 1.00 91.69 68 VAL A C 1
ATOM 512 O O . VAL A 1 68 ? -5.592 -9.410 10.785 1.00 91.69 68 VAL A O 1
ATOM 515 N N . VAL A 1 69 ? -7.124 -10.714 11.791 1.00 94.56 69 VAL A N 1
ATOM 516 C CA . VAL A 1 69 ? -7.181 -11.713 10.713 1.00 94.56 69 VAL A CA 1
ATOM 517 C C . VAL A 1 69 ? -7.727 -11.096 9.421 1.00 94.56 69 VAL A C 1
ATOM 519 O O . VAL A 1 69 ? -7.098 -11.224 8.369 1.00 94.56 69 VAL A O 1
ATOM 522 N N . GLU A 1 70 ? -8.839 -10.359 9.491 1.00 96.69 70 GLU A N 1
ATOM 523 C CA . GLU A 1 70 ? -9.414 -9.640 8.344 1.00 96.69 70 GLU A CA 1
ATOM 524 C C . GLU A 1 70 ? -8.423 -8.621 7.754 1.00 96.69 70 GLU A C 1
ATOM 526 O O . GLU A 1 70 ? -8.282 -8.501 6.533 1.00 96.69 70 GLU A O 1
ATOM 531 N N . SER A 1 71 ? -7.695 -7.904 8.613 1.00 94.44 71 SER A N 1
ATOM 532 C CA . SER A 1 71 ? -6.648 -6.955 8.233 1.00 94.44 71 SER A CA 1
ATOM 533 C C . SER A 1 71 ? -5.494 -7.633 7.498 1.00 94.44 71 SER A C 1
ATOM 535 O O . SER A 1 71 ? -5.072 -7.151 6.441 1.00 94.44 71 SER A O 1
ATOM 537 N N . ALA A 1 72 ? -5.004 -8.761 8.020 1.00 92.50 72 ALA A N 1
ATOM 538 C CA . ALA A 1 72 ? -3.941 -9.544 7.398 1.00 92.50 72 ALA A CA 1
ATOM 539 C C . ALA A 1 72 ? -4.381 -10.087 6.032 1.00 92.50 72 ALA A C 1
ATOM 541 O O . ALA A 1 72 ? -3.654 -9.959 5.045 1.00 92.50 72 ALA A O 1
ATOM 542 N N . GLN A 1 73 ? -5.607 -10.607 5.940 1.00 97.06 73 GLN A N 1
ATOM 543 C CA . GLN A 1 73 ? -6.176 -11.087 4.685 1.00 97.06 73 GLN A CA 1
ATOM 544 C C . GLN A 1 73 ? -6.310 -9.958 3.652 1.00 97.06 73 GLN A C 1
ATOM 546 O O . GLN A 1 73 ? -5.916 -10.126 2.495 1.00 97.06 73 GLN A O 1
ATOM 551 N N . ALA A 1 74 ? -6.814 -8.788 4.053 1.00 96.81 74 ALA A N 1
ATOM 552 C CA . ALA A 1 74 ? -6.947 -7.630 3.170 1.00 96.81 74 ALA A CA 1
ATOM 553 C C . ALA A 1 74 ? -5.585 -7.131 2.656 1.00 96.81 74 ALA A C 1
ATOM 555 O O . ALA A 1 74 ? -5.463 -6.751 1.486 1.00 96.81 74 ALA A O 1
ATOM 556 N N . MET A 1 75 ? -4.556 -7.161 3.508 1.00 96.44 75 MET A N 1
ATOM 557 C CA . MET A 1 75 ? -3.183 -6.853 3.115 1.00 96.44 75 MET A CA 1
ATOM 558 C C . MET A 1 75 ? -2.653 -7.877 2.109 1.00 96.44 75 MET A C 1
ATOM 560 O O . MET A 1 75 ? -2.197 -7.481 1.035 1.00 96.44 75 MET A O 1
ATOM 564 N N . ALA A 1 76 ? -2.770 -9.174 2.410 1.00 96.81 76 ALA A N 1
ATOM 565 C CA . ALA A 1 76 ? -2.300 -10.257 1.550 1.00 96.81 76 ALA A CA 1
ATOM 566 C C . ALA A 1 76 ? -2.943 -10.199 0.156 1.00 96.81 76 ALA A C 1
ATOM 568 O O . ALA A 1 76 ? -2.243 -10.241 -0.854 1.00 96.81 76 ALA A O 1
ATOM 569 N N . GLN A 1 77 ? -4.262 -9.996 0.084 1.00 97.69 77 GLN A N 1
ATOM 570 C CA . GLN A 1 77 ? -4.976 -9.806 -1.183 1.00 97.69 77 GLN A CA 1
ATOM 571 C C . GLN A 1 77 ? -4.478 -8.576 -1.952 1.00 97.69 77 GLN A C 1
ATOM 573 O O . GLN A 1 77 ? -4.335 -8.611 -3.177 1.00 97.69 77 GLN A O 1
ATOM 578 N N . GLY A 1 78 ? -4.219 -7.476 -1.242 1.00 96.25 78 GLY A N 1
ATOM 579 C CA . GLY A 1 78 ? -3.690 -6.248 -1.823 1.00 96.25 78 GLY A CA 1
ATOM 580 C C . GLY A 1 78 ? -2.305 -6.438 -2.440 1.00 96.25 78 GLY A C 1
ATOM 581 O O . GLY A 1 78 ? -2.097 -6.061 -3.595 1.00 96.25 78 GLY A O 1
ATOM 582 N N . VAL A 1 79 ? -1.390 -7.057 -1.692 1.00 96.62 79 VAL A N 1
ATOM 583 C CA . VAL A 1 79 ? -0.027 -7.372 -2.142 1.00 96.62 79 VAL A CA 1
ATOM 584 C C . VAL A 1 79 ? -0.065 -8.347 -3.310 1.00 96.62 79 VAL A C 1
ATOM 586 O O . VAL A 1 79 ? 0.533 -8.071 -4.342 1.00 96.62 79 VAL A O 1
ATOM 589 N N . PHE A 1 80 ? -0.838 -9.429 -3.209 1.00 97.56 80 PHE A N 1
ATOM 590 C CA . PHE A 1 80 ? -0.955 -10.422 -4.275 1.00 97.56 80 PHE A CA 1
ATOM 591 C C . PHE A 1 80 ? -1.447 -9.806 -5.591 1.00 97.56 80 PHE A C 1
ATOM 593 O O . PHE A 1 80 ? -0.890 -10.069 -6.659 1.00 97.56 80 PHE A O 1
ATOM 600 N N . LYS A 1 81 ? -2.451 -8.923 -5.522 1.00 96.38 81 LYS A N 1
ATOM 601 C CA . LYS A 1 81 ? -2.941 -8.192 -6.695 1.00 96.38 81 LYS A CA 1
ATOM 602 C C . LYS A 1 81 ? -1.878 -7.258 -7.278 1.00 96.38 81 LYS A C 1
ATOM 604 O O . LYS A 1 81 ? -1.762 -7.175 -8.499 1.00 96.38 81 LYS A O 1
ATOM 609 N N . LEU A 1 82 ? -1.119 -6.556 -6.436 1.00 96.31 82 LEU A N 1
ATOM 610 C CA . LEU A 1 82 ? -0.019 -5.705 -6.893 1.00 96.31 82 LEU A CA 1
ATOM 611 C C . LEU A 1 82 ? 1.070 -6.541 -7.579 1.00 96.31 82 LEU A C 1
ATOM 613 O O . LEU A 1 82 ? 1.483 -6.188 -8.679 1.00 96.31 82 LEU A O 1
ATOM 617 N N . SER A 1 83 ? 1.464 -7.677 -7.002 1.00 95.62 83 SER A N 1
ATOM 618 C CA . SER A 1 83 ? 2.459 -8.584 -7.585 1.00 95.62 83 SER A CA 1
ATOM 619 C C . SER A 1 83 ? 2.050 -9.074 -8.974 1.00 95.62 83 SER A C 1
ATOM 621 O O . SER A 1 83 ? 2.858 -9.022 -9.898 1.00 95.62 83 SER A O 1
ATOM 623 N N . GLN A 1 84 ? 0.784 -9.462 -9.168 1.00 97.38 84 GLN A N 1
ATOM 624 C CA . GLN A 1 84 ? 0.270 -9.827 -10.495 1.00 97.38 84 GLN A CA 1
ATOM 625 C C . GLN A 1 84 ? 0.365 -8.667 -11.496 1.00 97.38 84 GLN A C 1
ATOM 627 O O . GLN A 1 84 ? 0.769 -8.862 -12.640 1.00 97.38 84 GLN A O 1
ATOM 632 N N . GLN A 1 85 ? 0.020 -7.447 -11.074 1.00 95.31 85 GLN A N 1
ATOM 633 C CA . GLN A 1 85 ? 0.110 -6.265 -11.936 1.00 95.31 85 GLN A CA 1
ATOM 634 C C . GLN A 1 85 ? 1.556 -5.945 -12.328 1.00 95.31 85 GLN A C 1
ATOM 636 O O . GLN A 1 85 ? 1.809 -5.606 -13.485 1.00 95.31 85 GLN A O 1
ATOM 641 N N . LEU A 1 86 ? 2.497 -6.072 -11.388 1.00 96.31 86 LEU A N 1
ATOM 642 C CA . LEU A 1 86 ? 3.923 -5.893 -11.650 1.00 96.31 86 LEU A CA 1
ATOM 643 C C . LEU A 1 86 ? 4.461 -6.978 -12.589 1.00 96.31 86 LEU A C 1
ATOM 645 O O . LEU A 1 86 ? 5.190 -6.649 -13.517 1.00 96.31 86 LEU A O 1
ATOM 649 N N . ALA A 1 87 ? 4.051 -8.237 -12.416 1.00 97.00 87 ALA A N 1
ATOM 650 C CA . ALA A 1 87 ? 4.463 -9.340 -13.284 1.00 97.00 87 ALA A CA 1
ATOM 651 C C . ALA A 1 87 ? 3.987 -9.149 -14.734 1.00 97.00 87 ALA A C 1
ATOM 653 O O . ALA A 1 87 ? 4.778 -9.259 -15.670 1.00 97.00 87 ALA A O 1
ATOM 654 N N . VAL A 1 88 ? 2.713 -8.790 -14.931 1.00 96.81 88 VAL A N 1
ATOM 655 C CA . VAL A 1 88 ? 2.165 -8.503 -16.270 1.00 96.81 88 VAL A CA 1
ATOM 656 C C . VAL A 1 88 ? 2.887 -7.325 -16.922 1.00 96.81 88 VAL A C 1
ATOM 658 O O . VAL A 1 88 ? 3.187 -7.360 -18.115 1.00 96.81 88 VAL A O 1
ATOM 661 N N . MET A 1 89 ? 3.176 -6.276 -16.153 1.00 95.75 89 MET A N 1
ATOM 662 C CA . MET A 1 89 ? 3.927 -5.123 -16.645 1.00 95.75 89 MET A CA 1
ATOM 663 C C . MET A 1 89 ? 5.360 -5.503 -17.027 1.00 95.75 89 MET A C 1
ATOM 665 O O . MET A 1 89 ? 5.782 -5.173 -18.130 1.00 95.75 89 MET A O 1
ATOM 669 N N . ALA A 1 90 ? 6.076 -6.237 -16.174 1.00 95.38 90 ALA A N 1
ATOM 670 C CA . ALA A 1 90 ? 7.433 -6.697 -16.456 1.00 95.38 90 ALA A CA 1
ATOM 671 C C . ALA A 1 90 ? 7.482 -7.548 -17.734 1.00 95.38 90 ALA A C 1
ATOM 673 O O . ALA A 1 90 ? 8.334 -7.330 -18.591 1.00 95.38 90 ALA A O 1
ATOM 674 N N . TYR A 1 91 ? 6.513 -8.449 -17.918 1.00 96.94 91 TYR A N 1
ATOM 675 C CA . TYR A 1 91 ? 6.401 -9.251 -19.136 1.00 96.94 91 TYR A CA 1
ATOM 676 C C . TYR A 1 91 ? 6.196 -8.386 -20.390 1.00 96.94 91 TYR A C 1
ATOM 678 O O . TYR A 1 91 ? 6.872 -8.575 -21.401 1.00 96.94 91 TYR A O 1
ATOM 686 N N . ARG A 1 92 ? 5.316 -7.378 -20.323 1.00 95.81 92 ARG A N 1
ATOM 687 C CA . ARG A 1 92 ? 5.109 -6.425 -21.429 1.00 95.81 92 ARG A CA 1
ATOM 688 C C . ARG A 1 92 ? 6.371 -5.624 -21.746 1.00 95.81 92 ARG A C 1
ATOM 690 O O . ARG A 1 92 ? 6.697 -5.446 -22.915 1.00 95.81 92 ARG A O 1
ATOM 697 N N . GLN A 1 93 ? 7.077 -5.161 -20.720 1.00 94.81 93 GLN A N 1
ATOM 698 C CA . GLN A 1 93 ? 8.321 -4.404 -20.864 1.00 94.81 93 GLN A CA 1
ATOM 699 C C . GLN A 1 93 ? 9.436 -5.261 -21.471 1.00 94.81 93 GLN A C 1
ATOM 701 O O . GLN A 1 93 ? 10.171 -4.782 -22.332 1.00 94.81 93 GLN A O 1
ATOM 706 N N . MET A 1 94 ? 9.514 -6.539 -21.091 1.00 93.62 94 MET A N 1
ATOM 707 C CA . MET A 1 94 ? 10.437 -7.504 -21.686 1.00 93.62 94 MET A CA 1
ATOM 708 C C . MET A 1 94 ? 10.181 -7.658 -23.190 1.00 93.62 94 MET A C 1
ATOM 710 O O . MET A 1 94 ? 11.108 -7.513 -23.984 1.00 93.62 94 MET A O 1
ATOM 714 N N . LEU A 1 95 ? 8.923 -7.873 -23.596 1.00 96.00 95 LEU A N 1
ATOM 715 C CA . LEU A 1 95 ? 8.555 -7.985 -25.012 1.00 96.00 95 LEU A CA 1
ATOM 716 C C . LEU A 1 95 ? 8.831 -6.691 -25.793 1.00 96.00 95 LEU A C 1
ATOM 718 O O . LEU A 1 95 ? 9.357 -6.743 -26.902 1.00 96.00 95 LEU A O 1
ATOM 722 N N . ALA A 1 96 ? 8.535 -5.529 -25.206 1.00 93.38 96 ALA A N 1
ATOM 723 C CA . ALA A 1 96 ? 8.814 -4.229 -25.818 1.00 93.38 96 ALA A CA 1
ATOM 724 C C . ALA A 1 96 ? 10.322 -3.929 -25.944 1.00 93.38 96 ALA A C 1
ATOM 726 O O . ALA A 1 96 ? 10.728 -3.162 -26.817 1.00 93.38 96 ALA A O 1
ATOM 727 N N . GLY A 1 97 ? 11.161 -4.539 -25.100 1.00 93.94 97 GLY A N 1
ATOM 728 C CA . GLY A 1 97 ? 12.616 -4.390 -25.134 1.00 93.94 97 GLY A CA 1
ATOM 729 C C . GLY A 1 97 ? 13.299 -5.145 -26.278 1.00 93.94 97 GLY A C 1
ATOM 730 O O . GLY A 1 97 ? 14.342 -4.699 -26.756 1.00 93.94 97 GLY A O 1
ATOM 731 N N . VAL A 1 98 ? 12.711 -6.245 -26.763 1.00 95.50 98 VAL A N 1
ATOM 732 C CA . VAL A 1 98 ? 13.271 -7.067 -27.855 1.00 95.50 98 VAL A CA 1
ATOM 733 C C . VAL A 1 98 ? 13.632 -6.242 -29.102 1.00 95.50 98 VAL A C 1
ATOM 735 O O . VAL A 1 98 ? 14.794 -6.288 -29.515 1.00 95.50 98 VAL A O 1
ATOM 738 N N . PRO A 1 99 ? 12.726 -5.440 -29.701 1.00 96.25 99 PRO A N 1
ATOM 739 C CA . PRO A 1 99 ? 13.069 -4.647 -30.882 1.00 96.25 99 PRO A CA 1
ATOM 740 C C . PRO A 1 99 ? 14.111 -3.556 -30.600 1.00 96.25 99 PRO A C 1
ATOM 742 O O . PRO A 1 99 ? 14.883 -3.219 -31.497 1.00 96.25 99 PRO A O 1
ATOM 745 N N . LEU A 1 100 ? 14.179 -3.017 -29.375 1.00 95.38 100 LEU A N 1
ATOM 746 C CA . LEU A 1 100 ? 15.189 -2.020 -28.995 1.00 95.38 100 LEU A CA 1
ATOM 747 C C . LEU A 1 100 ? 16.589 -2.641 -28.951 1.00 95.38 100 LEU A C 1
ATOM 749 O O . LEU A 1 100 ? 17.538 -2.060 -29.478 1.00 95.38 100 LEU A O 1
ATOM 753 N N . MET A 1 101 ? 16.705 -3.845 -28.385 1.00 94.00 101 MET A N 1
ATOM 754 C CA . MET A 1 101 ? 17.960 -4.598 -28.355 1.00 94.00 101 MET A CA 1
ATOM 755 C C . MET A 1 101 ? 18.385 -5.054 -29.754 1.00 94.00 101 MET A C 1
ATOM 757 O O . MET A 1 101 ? 19.539 -4.866 -30.127 1.00 94.00 101 MET A O 1
ATOM 761 N N . MET A 1 102 ? 17.455 -5.572 -30.564 1.00 95.50 102 MET A N 1
ATOM 762 C CA . MET A 1 102 ? 17.736 -5.950 -31.957 1.00 95.50 102 MET A CA 1
ATOM 763 C C . MET A 1 102 ? 18.150 -4.744 -32.806 1.00 95.50 102 MET A C 1
ATOM 765 O O . MET A 1 102 ? 19.084 -4.827 -33.604 1.00 95.50 102 MET A O 1
ATOM 769 N N . SER A 1 103 ? 17.502 -3.594 -32.604 1.00 94.56 103 SER A N 1
ATOM 770 C CA . SER A 1 103 ? 17.912 -2.346 -33.248 1.00 94.56 103 SER A CA 1
ATOM 771 C C . SER A 1 103 ? 19.336 -1.992 -32.839 1.00 94.56 103 SER A C 1
ATOM 773 O O . SER A 1 103 ? 20.168 -1.727 -33.695 1.00 94.56 103 SER A O 1
ATOM 775 N N . LEU A 1 104 ? 19.671 -2.037 -31.550 1.00 94.81 104 LEU A N 1
ATOM 776 C CA . LEU A 1 104 ? 21.038 -1.773 -31.110 1.00 94.81 104 LEU A CA 1
ATOM 777 C C . LEU A 1 104 ? 22.056 -2.744 -31.743 1.00 94.81 104 LEU A C 1
ATOM 779 O O . LEU A 1 104 ? 23.064 -2.280 -32.273 1.00 94.81 104 LEU A O 1
ATOM 783 N N . ALA A 1 105 ? 21.764 -4.047 -31.770 1.00 94.06 105 ALA A N 1
ATOM 784 C CA . ALA A 1 105 ? 22.638 -5.080 -32.336 1.00 94.06 105 ALA A CA 1
ATOM 785 C C . ALA A 1 105 ? 22.875 -4.929 -33.850 1.00 94.06 105 ALA A C 1
ATOM 787 O O . ALA A 1 105 ? 23.939 -5.278 -34.348 1.00 94.06 105 ALA A O 1
ATOM 788 N N . THR A 1 106 ? 21.909 -4.367 -34.580 1.00 95.50 106 THR A N 1
ATOM 789 C CA . THR A 1 106 ? 21.995 -4.118 -36.032 1.00 95.50 106 THR A CA 1
ATOM 790 C C . THR A 1 106 ? 22.548 -2.726 -36.372 1.00 95.50 106 THR A C 1
ATOM 792 O O . THR A 1 106 ? 22.313 -2.204 -37.463 1.00 95.50 106 THR A O 1
ATOM 795 N N . SER A 1 107 ? 23.218 -2.054 -35.430 1.00 95.62 107 SER A N 1
ATOM 796 C CA . SER A 1 107 ? 23.810 -0.728 -35.669 1.00 95.62 107 SER A CA 1
ATOM 797 C C . SER A 1 107 ? 25.091 -0.853 -36.480 1.00 95.62 107 SER A C 1
ATOM 799 O O . SER A 1 107 ? 25.992 -1.587 -36.090 1.00 95.62 107 SER A O 1
ATOM 801 N N . VAL A 1 108 ? 25.190 -0.100 -37.576 1.00 94.56 108 VAL A N 1
ATOM 802 C CA . VAL A 1 108 ? 26.363 -0.146 -38.466 1.00 94.56 108 VAL A CA 1
ATOM 803 C C . VAL A 1 108 ? 27.285 1.061 -38.301 1.00 94.56 108 VAL A C 1
ATOM 805 O O . VAL A 1 108 ? 28.437 1.004 -38.717 1.00 94.56 108 VAL A O 1
ATOM 808 N N . THR A 1 109 ? 26.821 2.140 -37.657 1.00 96.25 109 THR A N 1
ATOM 809 C CA . THR A 1 109 ? 27.650 3.318 -37.356 1.00 96.25 109 THR A CA 1
ATOM 810 C C . THR A 1 109 ? 27.693 3.647 -35.858 1.00 96.25 109 THR A C 1
ATOM 812 O O . THR A 1 109 ? 26.723 3.377 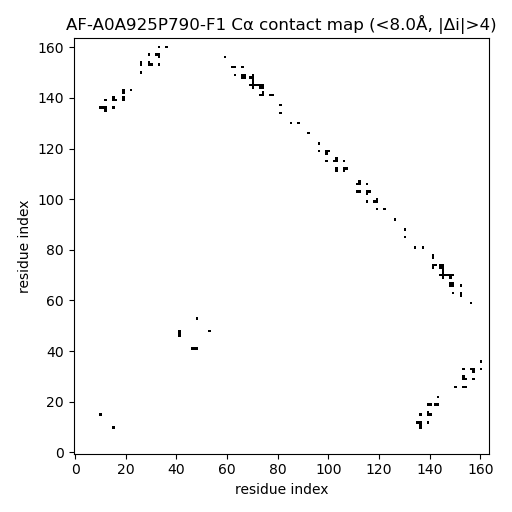-35.136 1.00 96.25 109 THR A O 1
ATOM 815 N N . PRO A 1 110 ? 28.775 4.286 -35.366 1.00 93.69 110 PRO A N 1
ATOM 816 C CA . PRO A 1 110 ? 28.855 4.768 -33.984 1.00 93.69 110 PRO A CA 1
ATOM 817 C C . PRO A 1 110 ? 27.698 5.699 -33.597 1.00 93.69 110 PRO A C 1
ATOM 819 O O . PRO A 1 110 ? 27.149 5.590 -32.503 1.00 93.69 110 PRO A O 1
ATOM 822 N N . GLN A 1 111 ? 27.268 6.571 -34.511 1.00 94.69 111 GLN A N 1
ATOM 823 C CA . GLN A 1 111 ? 26.159 7.503 -34.306 1.00 94.69 111 GLN A CA 1
ATOM 824 C C . GLN A 1 111 ? 24.820 6.764 -34.157 1.00 94.69 111 GLN A C 1
ATOM 826 O O . GLN A 1 111 ? 24.024 7.096 -33.277 1.00 94.69 111 GLN A O 1
ATOM 831 N N . GLN A 1 112 ? 24.578 5.728 -34.970 1.00 94.75 112 GLN A N 1
ATOM 832 C CA . GLN A 1 112 ? 23.392 4.874 -34.835 1.00 94.75 112 GLN A CA 1
ATOM 833 C C . GLN A 1 112 ? 23.396 4.113 -33.509 1.00 94.75 112 GLN A C 1
ATOM 835 O O . GLN A 1 112 ? 22.365 4.058 -32.837 1.00 94.75 112 GLN A O 1
ATOM 840 N N . SER A 1 113 ? 24.552 3.570 -33.116 1.00 94.12 113 SER A N 1
ATOM 841 C CA . SER A 1 113 ? 24.718 2.880 -31.836 1.00 94.12 113 SER A CA 1
ATOM 842 C C . SER A 1 113 ? 24.422 3.817 -30.664 1.00 94.12 113 SER A C 1
ATOM 844 O O . SER A 1 113 ? 23.579 3.496 -29.831 1.00 94.12 113 SER A O 1
ATOM 846 N N . ALA A 1 114 ? 25.004 5.021 -30.647 1.00 96.06 114 ALA A N 1
ATOM 847 C CA . ALA A 1 114 ? 24.763 6.016 -29.601 1.00 96.06 114 ALA A CA 1
ATOM 848 C C . ALA A 1 114 ? 23.272 6.385 -29.474 1.00 96.06 114 ALA A C 1
ATOM 850 O O . ALA A 1 114 ? 22.722 6.398 -28.372 1.00 96.06 114 ALA A O 1
ATOM 851 N N . HIS A 1 115 ? 22.583 6.616 -30.598 1.00 95.81 115 HIS A N 1
ATOM 852 C CA . HIS A 1 115 ? 21.152 6.924 -30.589 1.00 95.81 115 HIS A CA 1
ATOM 853 C C . HIS A 1 115 ? 20.300 5.751 -30.072 1.00 95.81 115 HIS A C 1
ATOM 855 O O . HIS A 1 115 ? 19.387 5.938 -29.264 1.00 95.81 115 HIS A O 1
ATOM 861 N N . ARG A 1 116 ? 20.603 4.522 -30.504 1.00 96.38 116 ARG A N 1
ATOM 862 C CA . ARG A 1 116 ? 19.864 3.314 -30.105 1.00 96.38 116 ARG A CA 1
ATOM 863 C C . ARG A 1 116 ? 20.121 2.933 -28.643 1.00 96.38 116 ARG A C 1
ATOM 865 O O . ARG A 1 116 ? 19.178 2.542 -27.959 1.00 96.38 116 ARG A O 1
ATOM 872 N N . GLN A 1 117 ? 21.337 3.138 -28.134 1.00 95.12 117 GLN A N 1
ATOM 873 C CA . GLN A 1 117 ? 21.650 3.017 -26.705 1.00 95.12 117 GLN A CA 1
ATOM 874 C C . GLN A 1 117 ? 20.862 4.034 -25.875 1.00 95.12 117 GLN A C 1
ATOM 876 O O . GLN A 1 117 ? 20.226 3.655 -24.893 1.00 95.12 117 GLN A O 1
ATOM 881 N N . ALA A 1 118 ? 20.825 5.304 -26.294 1.00 96.06 118 ALA A N 1
ATOM 882 C CA . ALA A 1 118 ? 20.044 6.332 -25.607 1.00 96.06 118 ALA A CA 1
ATOM 883 C C . ALA A 1 118 ? 18.545 5.983 -25.557 1.00 96.06 118 ALA A C 1
ATOM 885 O O . ALA A 1 118 ? 17.898 6.170 -24.525 1.00 96.06 118 ALA A O 1
ATOM 886 N N . ASN A 1 119 ? 17.998 5.423 -26.641 1.00 95.25 119 ASN A N 1
ATOM 887 C CA . ASN A 1 119 ? 16.610 4.960 -26.679 1.00 95.25 119 ASN A CA 1
ATOM 888 C C . ASN A 1 119 ? 16.362 3.771 -25.737 1.00 95.25 119 ASN A C 1
ATOM 890 O O . ASN A 1 119 ? 15.349 3.760 -25.038 1.00 95.25 119 ASN A O 1
ATOM 894 N N . LEU A 1 120 ? 17.286 2.807 -25.668 1.00 94.88 120 LEU A N 1
ATOM 895 C CA . LEU A 1 120 ? 17.193 1.674 -24.742 1.00 94.88 120 LEU A CA 1
ATOM 896 C C . LEU A 1 120 ? 17.224 2.135 -23.276 1.00 94.88 120 LEU A C 1
ATOM 898 O O . LEU A 1 120 ? 16.372 1.732 -22.485 1.00 94.88 120 LEU A O 1
ATOM 902 N N . VAL A 1 121 ? 18.150 3.034 -22.925 1.00 96.00 121 VAL A N 1
ATOM 903 C CA . VAL A 1 121 ? 18.240 3.625 -21.578 1.00 96.00 121 VAL A CA 1
ATOM 904 C C . VAL A 1 121 ? 16.964 4.389 -21.234 1.00 96.00 121 VAL A C 1
ATOM 906 O O . VAL A 1 121 ? 16.396 4.193 -20.160 1.00 96.00 121 VAL A O 1
ATOM 909 N N . ARG A 1 122 ? 16.460 5.219 -22.157 1.00 95.56 122 ARG A N 1
ATOM 910 C CA . ARG A 1 122 ? 15.206 5.962 -21.965 1.00 95.56 122 ARG A CA 1
ATOM 911 C C . ARG A 1 122 ? 14.026 5.024 -21.707 1.00 95.56 122 ARG A C 1
ATOM 913 O O . ARG A 1 122 ? 13.232 5.298 -20.810 1.00 95.56 122 ARG A O 1
ATOM 920 N N . ALA A 1 123 ? 13.919 3.925 -22.454 1.00 94.06 123 ALA A N 1
ATOM 921 C CA . ALA A 1 123 ? 12.876 2.926 -22.240 1.00 94.06 123 ALA A CA 1
ATOM 922 C C . ALA A 1 123 ? 13.002 2.261 -20.857 1.00 94.06 123 ALA A C 1
ATOM 924 O O . ALA A 1 123 ? 12.008 2.137 -20.147 1.00 94.06 123 ALA A O 1
ATOM 925 N N . GLY A 1 124 ? 14.220 1.910 -20.429 1.00 93.00 124 GLY A N 1
ATOM 926 C CA . GLY A 1 124 ? 14.480 1.375 -19.087 1.00 93.00 124 GLY A CA 1
ATOM 927 C C . GLY A 1 124 ? 14.087 2.337 -17.959 1.00 93.00 124 GLY A C 1
ATOM 928 O O . GLY A 1 124 ? 13.446 1.932 -16.984 1.00 93.00 124 GLY A O 1
ATOM 929 N N . LEU A 1 125 ? 14.400 3.627 -18.109 1.00 94.81 125 LEU A N 1
ATOM 930 C CA . LEU A 1 125 ? 13.986 4.669 -17.163 1.00 94.81 125 LEU A CA 1
ATOM 931 C C . LEU A 1 125 ? 12.462 4.831 -17.119 1.00 94.81 125 LEU A C 1
ATOM 9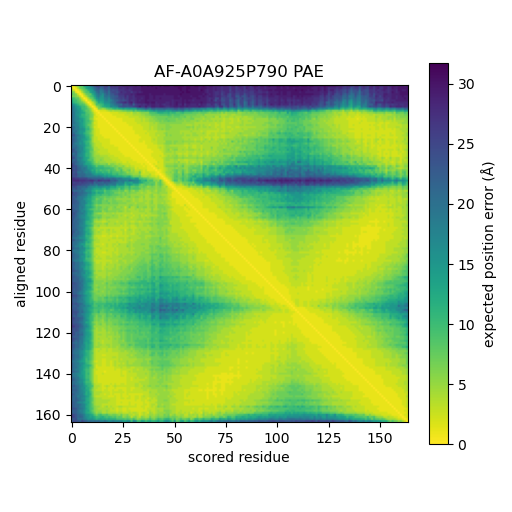33 O O . LEU A 1 125 ? 11.886 4.869 -16.032 1.00 94.81 125 LEU A O 1
ATOM 937 N N . ALA A 1 126 ? 11.797 4.870 -18.277 1.00 91.69 126 ALA A N 1
ATOM 938 C CA . ALA A 1 126 ? 10.339 4.966 -18.356 1.00 91.69 126 ALA A CA 1
ATOM 939 C C . ALA A 1 126 ? 9.647 3.762 -17.692 1.00 91.69 126 ALA A C 1
ATOM 941 O O . ALA A 1 126 ? 8.726 3.936 -16.894 1.00 91.69 126 ALA A O 1
ATOM 942 N N . ASN A 1 127 ? 10.150 2.552 -17.946 1.00 91.81 127 ASN A N 1
ATOM 943 C CA . ASN A 1 127 ? 9.662 1.315 -17.338 1.00 91.81 127 ASN A CA 1
ATOM 944 C C . ASN A 1 127 ? 9.777 1.334 -15.805 1.00 91.81 127 ASN A C 1
ATOM 946 O O . ASN A 1 127 ? 8.848 0.936 -15.096 1.00 91.81 127 ASN A O 1
ATOM 950 N N . SER A 1 128 ? 10.902 1.841 -15.295 1.00 90.50 128 SER A N 1
ATOM 951 C CA . SER A 1 128 ? 11.171 1.964 -13.857 1.00 90.50 128 SER A CA 1
ATOM 952 C C . SER A 1 128 ? 10.281 3.023 -13.196 1.00 90.50 128 SER A C 1
ATOM 954 O O . SER A 1 128 ? 9.752 2.811 -12.099 1.00 90.50 128 SER A O 1
ATOM 956 N N . ALA A 1 129 ? 10.067 4.152 -13.878 1.00 92.62 129 ALA A N 1
ATOM 957 C CA . ALA A 1 129 ? 9.157 5.201 -13.433 1.00 92.62 129 ALA A CA 1
ATOM 958 C C . ALA A 1 129 ? 7.707 4.693 -13.355 1.00 92.62 129 ALA A C 1
ATOM 960 O O . ALA A 1 129 ? 7.005 4.967 -12.377 1.00 92.62 129 ALA A O 1
ATOM 961 N N . GLU A 1 130 ? 7.266 3.896 -14.333 1.00 90.56 130 GLU A N 1
ATOM 962 C CA . GLU A 1 130 ? 5.940 3.276 -14.313 1.00 90.56 130 GLU A CA 1
ATOM 963 C C . GLU A 1 130 ? 5.789 2.298 -13.138 1.00 90.56 130 GLU A C 1
ATOM 965 O O . GLU A 1 130 ? 4.800 2.366 -12.401 1.00 90.56 130 GLU A O 1
ATOM 970 N N . ALA A 1 131 ? 6.782 1.430 -12.914 1.00 91.81 131 ALA A N 1
ATOM 971 C CA . ALA A 1 131 ? 6.766 0.487 -11.799 1.00 91.81 131 ALA A CA 1
ATOM 972 C C . ALA A 1 131 ? 6.680 1.200 -10.443 1.00 91.81 131 ALA A C 1
ATOM 974 O O . ALA A 1 131 ? 5.819 0.874 -9.619 1.00 91.81 131 ALA A O 1
ATOM 975 N N . THR A 1 132 ? 7.502 2.235 -10.258 1.00 92.00 132 THR A N 1
ATOM 976 C CA . THR A 1 132 ? 7.495 3.077 -9.057 1.00 92.00 132 THR A CA 1
ATOM 977 C C . THR A 1 132 ? 6.129 3.726 -8.860 1.00 92.00 132 THR A C 1
ATOM 979 O O . THR A 1 132 ? 5.529 3.592 -7.797 1.00 92.00 132 THR A O 1
ATOM 982 N N . SER A 1 133 ? 5.571 4.342 -9.905 1.00 90.31 133 SER A N 1
ATOM 983 C CA . SER A 1 133 ? 4.250 4.972 -9.852 1.00 90.31 133 SER A CA 1
ATOM 984 C C . SER A 1 133 ? 3.150 3.984 -9.451 1.00 90.31 133 SER A C 1
ATOM 986 O O . SER A 1 133 ? 2.299 4.297 -8.613 1.00 90.31 133 SER A O 1
ATOM 988 N N . ARG A 1 134 ? 3.161 2.756 -9.985 1.00 91.00 134 ARG A N 1
ATOM 989 C CA . ARG A 1 134 ? 2.174 1.730 -9.608 1.00 91.00 134 ARG A CA 1
ATOM 990 C C . ARG A 1 134 ? 2.280 1.346 -8.137 1.00 91.00 134 ARG A C 1
ATOM 992 O O . ARG A 1 134 ? 1.244 1.271 -7.473 1.00 91.00 134 ARG A O 1
ATOM 999 N N . ILE A 1 135 ? 3.496 1.156 -7.627 1.00 92.94 135 ILE A N 1
ATOM 1000 C CA . ILE A 1 135 ? 3.741 0.847 -6.213 1.00 92.94 135 ILE A CA 1
ATOM 1001 C C . ILE A 1 135 ? 3.288 2.014 -5.331 1.00 92.94 135 ILE A C 1
ATOM 1003 O O . ILE A 1 135 ? 2.462 1.811 -4.440 1.00 92.94 135 ILE A O 1
ATOM 1007 N N . SER A 1 136 ? 3.738 3.237 -5.619 1.00 90.62 136 SER A N 1
ATOM 1008 C CA . SER A 1 136 ? 3.394 4.445 -4.857 1.00 90.62 136 SER A CA 1
ATOM 1009 C C . SER A 1 136 ? 1.889 4.700 -4.802 1.00 90.62 136 SER A C 1
ATOM 1011 O O . SER A 1 136 ? 1.375 5.158 -3.785 1.00 90.62 136 SER A O 1
ATOM 1013 N N . ASN A 1 137 ? 1.162 4.365 -5.869 1.00 88.50 137 ASN A N 1
ATOM 1014 C CA . ASN A 1 137 ? -0.292 4.470 -5.908 1.00 88.50 137 ASN A CA 1
ATOM 1015 C C . ASN A 1 137 ? -0.992 3.324 -5.159 1.00 88.50 137 ASN A C 1
ATOM 1017 O O . ASN A 1 137 ? -2.038 3.527 -4.540 1.00 88.50 137 ASN A O 1
ATOM 1021 N N . ALA A 1 138 ? -0.469 2.099 -5.238 1.00 92.31 138 ALA A N 1
ATOM 1022 C CA . ALA A 1 138 ? -1.090 0.925 -4.632 1.00 92.31 138 ALA A CA 1
ATOM 1023 C C . ALA A 1 138 ? -0.876 0.853 -3.117 1.00 92.31 138 ALA A C 1
ATOM 1025 O O . ALA A 1 138 ? -1.826 0.535 -2.400 1.00 92.31 138 ALA A O 1
ATOM 1026 N N . ALA A 1 139 ? 0.321 1.188 -2.635 1.00 93.19 139 ALA A N 1
ATOM 1027 C CA . ALA A 1 139 ? 0.717 1.070 -1.233 1.00 93.19 139 ALA A CA 1
ATOM 1028 C C . ALA A 1 139 ? -0.274 1.721 -0.244 1.00 93.19 139 ALA A C 1
ATOM 1030 O O . ALA A 1 139 ? -0.838 0.991 0.577 1.00 93.19 139 ALA A O 1
ATOM 1031 N N . PRO A 1 140 ? -0.608 3.025 -0.339 1.00 92.94 140 PRO A N 1
ATOM 1032 C CA . PRO A 1 140 ? -1.548 3.651 0.596 1.00 92.94 140 PRO A CA 1
ATOM 1033 C C . PRO A 1 140 ? -2.959 3.054 0.507 1.00 92.94 140 PRO A C 1
ATOM 1035 O O . PRO A 1 140 ? -3.683 2.999 1.500 1.00 92.94 140 PRO A O 1
ATOM 1038 N N . ARG A 1 141 ? -3.373 2.549 -0.664 1.00 91.94 141 ARG A N 1
ATOM 1039 C CA . ARG A 1 141 ? -4.679 1.886 -0.820 1.00 91.94 141 ARG A CA 1
ATOM 1040 C C . ARG A 1 141 ? -4.713 0.521 -0.142 1.00 91.94 141 ARG A C 1
ATOM 1042 O O . ARG A 1 141 ? -5.739 0.180 0.446 1.00 91.94 141 ARG A O 1
ATOM 1049 N N . ILE A 1 142 ? -3.627 -0.245 -0.243 1.00 95.38 142 ILE A N 1
ATOM 1050 C CA . ILE A 1 142 ? -3.469 -1.533 0.442 1.00 95.38 142 ILE A CA 1
ATOM 1051 C C . ILE A 1 142 ? -3.457 -1.293 1.952 1.00 95.38 142 ILE A C 1
ATOM 1053 O O . ILE A 1 142 ? -4.275 -1.883 2.652 1.00 95.38 142 ILE A O 1
ATOM 1057 N N . ALA A 1 143 ? -2.636 -0.355 2.432 1.00 94.25 143 ALA A N 1
ATOM 1058 C CA . ALA A 1 143 ? -2.563 0.011 3.846 1.00 94.25 143 ALA A CA 1
ATOM 1059 C C . ALA A 1 143 ? -3.928 0.455 4.398 1.00 94.25 143 ALA A C 1
ATOM 1061 O O . ALA A 1 143 ? -4.397 -0.060 5.411 1.00 94.25 143 ALA A O 1
ATOM 1062 N N . ARG A 1 144 ? -4.640 1.332 3.678 1.00 94.44 144 ARG A N 1
ATOM 1063 C CA . ARG A 1 144 ? -5.984 1.776 4.071 1.00 94.44 144 ARG A CA 1
ATOM 1064 C C . ARG A 1 144 ? -6.985 0.623 4.155 1.00 94.44 144 ARG A C 1
ATOM 1066 O O . ARG A 1 144 ? -7.795 0.587 5.075 1.00 94.44 144 ARG A O 1
ATOM 1073 N N . LYS A 1 145 ? -6.962 -0.310 3.196 1.00 94.56 145 LYS A N 1
ATOM 1074 C CA . LYS A 1 145 ? -7.827 -1.500 3.235 1.00 94.56 145 LYS A CA 1
ATOM 1075 C C . LYS A 1 145 ? -7.472 -2.414 4.403 1.00 94.56 145 LYS A C 1
ATOM 1077 O O . LYS A 1 145 ? -8.387 -2.896 5.058 1.00 94.56 145 LYS A O 1
ATOM 1082 N N . ALA A 1 146 ? -6.182 -2.598 4.671 1.00 95.06 146 ALA A N 1
ATOM 1083 C CA . ALA A 1 146 ? -5.697 -3.415 5.773 1.00 95.06 146 ALA A CA 1
ATOM 1084 C C . ALA A 1 146 ? -6.098 -2.839 7.136 1.00 95.06 146 ALA A C 1
ATOM 1086 O O . ALA A 1 146 ? -6.473 -3.593 8.016 1.00 95.06 146 ALA A O 1
ATOM 1087 N N . VAL A 1 147 ? -6.103 -1.518 7.324 1.00 95.38 147 VAL A N 1
ATOM 1088 C CA . VAL A 1 147 ? -6.466 -0.899 8.618 1.00 95.38 147 VAL A CA 1
ATOM 1089 C C . VAL A 1 147 ? -7.986 -0.772 8.820 1.00 95.38 147 VAL A C 1
ATOM 1091 O O . VAL A 1 147 ? -8.460 -0.608 9.944 1.00 95.38 147 VAL A O 1
ATOM 1094 N N . LYS A 1 148 ? -8.787 -0.885 7.753 1.00 94.38 148 LYS A N 1
ATOM 1095 C CA . LYS A 1 148 ? -10.244 -0.679 7.811 1.00 94.38 148 LYS A CA 1
ATOM 1096 C C . LYS A 1 148 ? -10.977 -1.585 8.825 1.00 94.38 148 LYS A C 1
ATOM 1098 O O . LYS A 1 148 ? -11.823 -1.036 9.535 1.00 94.38 148 LYS A O 1
ATOM 1103 N N . PRO A 1 149 ? -10.699 -2.902 8.936 1.00 95.81 149 PRO A N 1
ATOM 1104 C CA . PRO A 1 149 ? -11.337 -3.760 9.940 1.00 95.81 149 PRO A CA 1
ATOM 1105 C C . PRO A 1 149 ? -11.089 -3.271 11.370 1.00 95.81 149 PRO A C 1
ATOM 1107 O O . PRO A 1 149 ? -12.038 -3.065 12.126 1.00 95.81 149 PRO A O 1
ATOM 1110 N N . ILE A 1 150 ? -9.830 -2.969 11.702 1.00 93.44 150 ILE A N 1
ATOM 1111 C CA . ILE A 1 150 ? -9.430 -2.438 13.014 1.00 93.44 150 ILE A CA 1
ATOM 1112 C C . ILE A 1 150 ? -10.156 -1.1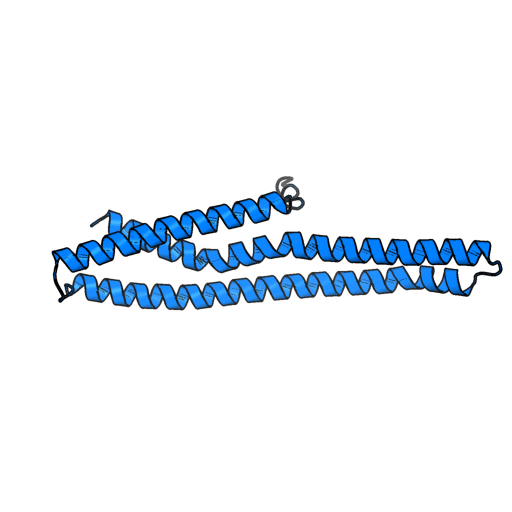21 13.303 1.00 93.44 150 ILE A C 1
ATOM 1114 O O . ILE A 1 150 ? -10.819 -0.998 14.333 1.00 93.44 150 ILE A O 1
ATOM 1118 N N . HIS A 1 151 ? -10.110 -0.162 12.373 1.00 93.94 151 HIS A N 1
ATOM 1119 C CA . HIS A 1 151 ? -10.812 1.115 12.523 1.00 93.94 151 HIS A CA 1
ATOM 1120 C C . HIS A 1 151 ? -12.320 0.923 12.756 1.00 93.94 151 HIS A C 1
ATOM 1122 O O . HIS A 1 151 ? -12.921 1.607 13.589 1.00 93.94 151 HIS A O 1
ATOM 1128 N N . SER A 1 152 ? -12.941 -0.026 12.047 1.00 93.81 152 SER A N 1
ATOM 1129 C CA . SER A 1 152 ? -14.359 -0.347 12.211 1.00 93.81 152 SER A CA 1
ATOM 1130 C C . SER A 1 152 ? -14.670 -0.863 13.616 1.00 93.81 152 SER A C 1
ATOM 1132 O O . SER A 1 152 ? -15.643 -0.408 14.216 1.00 93.81 152 SER A O 1
ATOM 1134 N N . LYS A 1 153 ? -13.855 -1.779 14.161 1.00 93.50 153 LYS A N 1
ATOM 1135 C CA . LYS A 1 153 ? -14.055 -2.310 15.520 1.00 93.50 153 LYS A CA 1
ATOM 1136 C C . LYS A 1 153 ? -13.789 -1.260 16.596 1.00 93.50 153 LYS A C 1
ATOM 1138 O O . LYS A 1 153 ? -14.581 -1.141 17.525 1.00 93.50 153 LYS A O 1
ATOM 1143 N N . VAL A 1 154 ? -12.752 -0.435 16.438 1.00 91.12 154 VAL A N 1
ATOM 1144 C CA . VAL A 1 154 ? -12.468 0.696 17.343 1.00 91.12 154 VAL A CA 1
ATOM 1145 C C . VAL A 1 154 ? -13.641 1.681 17.368 1.00 91.12 154 VAL A C 1
ATOM 1147 O O . VAL A 1 154 ? -14.108 2.067 18.438 1.00 91.12 154 VAL A O 1
ATOM 1150 N N . THR A 1 155 ? -14.180 2.028 16.198 1.00 91.38 155 THR A N 1
ATOM 1151 C CA . THR A 1 155 ? -15.344 2.920 16.087 1.00 91.38 155 THR A CA 1
ATOM 1152 C C . THR A 1 155 ? -16.601 2.298 16.697 1.00 91.38 155 THR A C 1
ATOM 1154 O O . THR A 1 155 ? -17.358 2.985 17.381 1.00 91.38 155 THR A O 1
ATOM 1157 N N . ALA A 1 156 ? -16.844 1.006 16.459 1.00 91.44 156 ALA A N 1
ATOM 1158 C CA . ALA A 1 156 ? -17.963 0.290 17.064 1.00 91.44 156 ALA A CA 1
ATOM 1159 C C . ALA A 1 156 ? -17.854 0.288 18.595 1.00 91.44 156 ALA A C 1
ATOM 1161 O O . ALA A 1 156 ? -18.837 0.586 19.270 1.00 91.44 156 ALA A O 1
ATOM 1162 N N . ASN A 1 157 ? -16.654 0.051 19.131 1.00 89.69 157 ASN A N 1
ATOM 1163 C CA . ASN A 1 157 ? -16.403 0.085 20.566 1.00 89.69 157 ASN A CA 1
ATOM 1164 C C . ASN A 1 157 ? -16.670 1.463 21.170 1.00 89.69 157 ASN A C 1
ATOM 1166 O O . ASN A 1 157 ? -17.405 1.576 22.147 1.00 89.69 157 ASN A O 1
ATOM 1170 N N . HIS A 1 158 ? -16.136 2.513 20.545 1.00 90.38 158 HIS A N 1
ATOM 1171 C CA . HIS A 1 158 ? -16.367 3.887 20.976 1.00 90.38 158 HIS A CA 1
ATOM 1172 C C . HIS A 1 158 ? -17.862 4.238 21.004 1.00 90.38 158 HIS A C 1
ATOM 1174 O O . HIS A 1 158 ? -18.346 4.793 21.985 1.00 90.38 158 HIS A O 1
ATOM 1180 N N . LYS A 1 159 ? -18.625 3.837 19.977 1.00 90.88 159 LYS A N 1
ATOM 1181 C CA . LYS A 1 159 ? -20.085 4.034 19.928 1.00 90.88 159 LYS A CA 1
ATOM 1182 C C . LYS A 1 159 ? -20.853 3.269 21.006 1.00 90.88 159 LYS A C 1
ATOM 1184 O O . LYS A 1 159 ? -21.968 3.667 21.334 1.00 90.88 159 LYS A O 1
ATOM 1189 N N . ARG A 1 160 ? -20.334 2.136 21.489 1.00 89.69 160 ARG A N 1
ATOM 1190 C CA . ARG A 1 160 ? -20.936 1.404 22.614 1.00 89.69 160 ARG A CA 1
ATOM 1191 C C . ARG A 1 160 ? -20.625 2.108 23.930 1.00 89.69 160 ARG A C 1
ATOM 1193 O O . ARG A 1 160 ? -21.538 2.318 24.717 1.00 89.69 160 ARG A O 1
ATOM 1200 N N . LEU A 1 161 ? -19.383 2.554 24.116 1.00 85.94 161 LEU A N 1
ATOM 1201 C CA . LEU A 1 161 ? -18.974 3.317 25.296 1.00 85.94 161 LEU A CA 1
ATOM 1202 C C . LEU A 1 161 ? -19.687 4.667 25.413 1.00 85.94 161 LEU A C 1
ATOM 1204 O O . LEU A 1 161 ? -20.012 5.070 26.514 1.00 85.94 161 LEU A O 1
ATOM 1208 N N . SER A 1 162 ? -19.991 5.348 24.306 1.00 84.56 162 SER A N 1
ATOM 1209 C CA . SER A 1 162 ? -20.723 6.624 24.343 1.00 84.56 162 SER A CA 1
ATOM 1210 C C . SER A 1 162 ? -22.205 6.494 24.723 1.00 84.56 162 SER A C 1
ATOM 1212 O O . SER A 1 162 ? -22.899 7.503 24.795 1.00 84.56 162 SER A O 1
ATOM 1214 N N . LYS A 1 163 ? -22.727 5.268 24.846 1.00 81.62 163 LYS A N 1
ATOM 1215 C CA . LYS A 1 163 ? -24.115 4.979 25.249 1.00 81.62 163 LYS A CA 1
ATOM 1216 C C . LYS A 1 163 ? -24.221 4.559 26.720 1.00 81.62 163 LYS A C 1
ATOM 1218 O O . LYS A 1 163 ? -25.313 4.205 27.161 1.00 81.62 163 LYS A O 1
ATOM 1223 N N . HIS A 1 164 ? -23.094 4.539 27.422 1.00 62.81 164 HIS A N 1
ATOM 1224 C CA . HIS A 1 164 ? -22.954 4.203 28.831 1.00 62.81 164 HIS A CA 1
ATOM 1225 C C . HIS A 1 164 ? -22.499 5.441 29.594 1.00 62.81 164 HIS A C 1
ATOM 1227 O O . HIS A 1 164 ? -22.989 5.597 30.730 1.00 62.81 164 HIS A O 1
#

Radius of gyration: 25.91 Å; Cα contacts (8 Å, |Δi|>4): 80; chains: 1; bounding box: 53×24×80 Å